Protein AF-A0A7X2ZTD2-F1 (afdb_monomer_lite)

Secondary structure (DSSP, 8-state):
---SSGGGSTTS-EEEE-PPPPTTT-EEEETTEEEEE-TTS-EEEEEEEEEEE-TT--GGGGGHHHHHHT----TTEEETT-STTS--EEEEEEEEEEEEETTEEEEEEEEEEE-SSEEEEEEEEEEEE-SSTT-EEEEEEEEEEEETTT--HHHHHHHHHHHHHHHHHHHHH-EEEE---

Sequence (181 aa):
MIKKAQENEDLKNLVGGYQTPHKSLFIFTSNGRWENVSAENITTEILFQGPVYNKENNPTWKEIEKTAKEQPIKEGEVNKGLSPDGKDIFVHKTDLNRATIFGVKGFVSTIIWEDDYQYTITDNYTSYDNSEGNGFVNQVKVRYYGDKDEVTFEQLEGRKYYLKRLLEKIISSGVITNIKY

pLDDT: mean 88.01, std 15.1, range [30.73, 98.38]

Radius of gyration: 18.05 Å; chains: 1; bounding box: 36×36×58 Å

Organism: NCBI:txid248905

Structure (mmCIF, N/CA/C/O backbone):
data_AF-A0A7X2ZTD2-F1
#
_entry.id   AF-A0A7X2ZTD2-F1
#
loop_
_atom_site.group_PDB
_atom_site.id
_atom_site.type_symbol
_atom_site.label_atom_id
_atom_site.label_alt_id
_atom_site.label_comp_id
_atom_site.label_asym_id
_atom_site.label_entity_id
_atom_site.label_seq_id
_atom_site.pdbx_PDB_ins_code
_atom_site.Cartn_x
_atom_site.Cartn_y
_atom_site.Cartn_z
_atom_site.occupancy
_atom_site.B_iso_or_equiv
_atom_site.auth_seq_id
_atom_site.auth_comp_id
_atom_site.auth_asym_id
_atom_site.auth_atom_id
_atom_site.pdbx_PDB_model_num
ATOM 1 N N . MET A 1 1 ? 19.838 9.828 -41.901 1.00 33.56 1 MET A N 1
ATOM 2 C CA . MET A 1 1 ? 19.864 9.046 -40.644 1.00 33.56 1 MET A CA 1
ATOM 3 C C . MET A 1 1 ? 18.622 9.382 -39.830 1.00 33.56 1 MET A C 1
ATOM 5 O O . MET A 1 1 ? 18.642 10.340 -39.074 1.00 33.56 1 MET A O 1
ATOM 9 N N . ILE A 1 2 ? 17.531 8.638 -40.008 1.00 30.73 2 ILE A N 1
ATOM 10 C CA . ILE A 1 2 ? 16.341 8.728 -39.149 1.00 30.73 2 ILE A CA 1
ATOM 11 C C . ILE A 1 2 ? 16.103 7.303 -38.667 1.00 30.73 2 ILE A C 1
ATOM 13 O O . ILE A 1 2 ? 15.539 6.486 -39.382 1.00 30.73 2 ILE A O 1
ATOM 17 N N . LYS A 1 3 ? 16.682 6.967 -37.514 1.00 32.28 3 LYS A N 1
ATOM 18 C CA . LYS A 1 3 ? 16.594 5.625 -36.919 1.00 32.28 3 LYS A CA 1
ATOM 19 C C . LYS A 1 3 ? 16.478 5.678 -35.390 1.00 32.28 3 LYS A C 1
ATOM 21 O O . LYS A 1 3 ? 16.957 4.792 -34.707 1.00 32.28 3 LYS A O 1
ATOM 26 N N . LYS A 1 4 ? 15.892 6.756 -34.852 1.00 34.56 4 LYS A N 1
ATOM 27 C CA . LYS A 1 4 ? 15.721 6.960 -33.398 1.00 34.56 4 LYS A CA 1
ATOM 28 C C . LYS A 1 4 ? 14.269 7.112 -32.930 1.00 34.56 4 LYS A C 1
ATOM 30 O O . LYS A 1 4 ? 14.048 7.232 -31.736 1.00 34.56 4 LYS A O 1
ATOM 35 N N . ALA A 1 5 ? 13.288 7.096 -33.836 1.00 34.41 5 ALA A N 1
ATOM 36 C CA . ALA A 1 5 ? 11.876 7.248 -33.466 1.00 34.41 5 ALA A CA 1
ATOM 37 C C . ALA A 1 5 ? 11.092 5.921 -33.413 1.00 34.41 5 ALA A C 1
ATOM 39 O O . ALA A 1 5 ? 10.042 5.877 -32.787 1.00 34.41 5 ALA A O 1
ATOM 40 N N . GLN A 1 6 ? 11.594 4.842 -34.027 1.00 33.97 6 GLN A N 1
ATOM 41 C CA . GLN A 1 6 ? 10.852 3.578 -34.157 1.00 33.97 6 GLN A CA 1
ATOM 42 C C . GLN A 1 6 ? 10.917 2.658 -32.924 1.00 33.97 6 GLN A C 1
ATOM 44 O O . GLN A 1 6 ? 10.065 1.797 -32.793 1.00 33.97 6 GLN A O 1
ATOM 49 N N . GLU A 1 7 ? 11.851 2.847 -31.985 1.00 40.53 7 GLU A N 1
ATOM 50 C CA . GLU A 1 7 ? 11.994 1.946 -30.820 1.00 40.53 7 GLU A CA 1
ATOM 51 C C . GLU A 1 7 ? 11.056 2.287 -29.641 1.00 40.53 7 GLU A C 1
ATOM 53 O O . GLU A 1 7 ? 10.948 1.513 -28.695 1.00 40.53 7 GLU A O 1
ATOM 58 N N . ASN A 1 8 ? 10.345 3.423 -29.681 1.00 43.16 8 ASN A N 1
ATOM 59 C CA . ASN A 1 8 ? 9.486 3.882 -28.576 1.00 43.16 8 ASN A CA 1
ATOM 60 C C . ASN A 1 8 ? 8.004 3.476 -28.714 1.00 43.16 8 ASN A C 1
ATOM 62 O O . ASN A 1 8 ? 7.221 3.712 -27.793 1.00 43.16 8 ASN A O 1
ATOM 66 N N . GLU A 1 9 ? 7.588 2.892 -29.843 1.00 45.09 9 GLU A N 1
ATOM 67 C CA . GLU A 1 9 ? 6.182 2.519 -30.070 1.00 45.09 9 GLU A CA 1
ATOM 68 C C . GLU A 1 9 ? 5.816 1.094 -29.617 1.00 45.09 9 GLU A C 1
ATOM 70 O O . GLU A 1 9 ? 4.634 0.832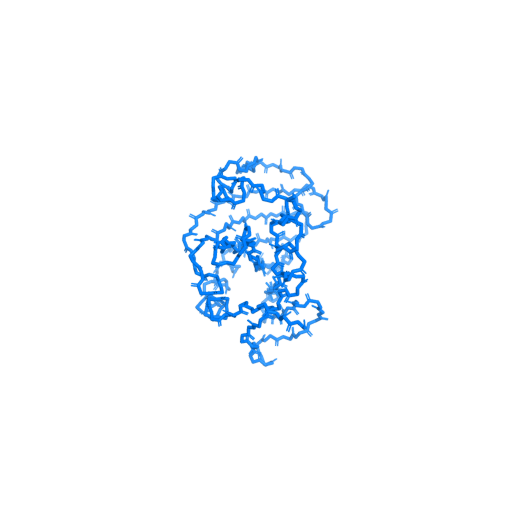 -29.389 1.00 45.09 9 GLU A O 1
ATOM 75 N N . ASP A 1 10 ? 6.801 0.220 -29.384 1.00 49.25 10 ASP A N 1
ATOM 76 C CA . ASP A 1 10 ? 6.597 -1.224 -29.150 1.00 49.25 10 ASP A CA 1
ATOM 77 C C . ASP A 1 10 ? 6.332 -1.615 -27.680 1.00 49.25 10 ASP A C 1
ATOM 79 O O . ASP A 1 10 ? 6.118 -2.787 -27.364 1.00 49.25 10 ASP A O 1
ATOM 83 N N . LEU A 1 11 ? 6.349 -0.653 -26.752 1.00 53.53 11 LEU A N 1
ATOM 84 C CA . LEU A 1 11 ? 6.104 -0.868 -25.312 1.00 53.53 11 LEU A CA 1
ATOM 85 C C . LEU A 1 11 ? 4.722 -0.364 -24.861 1.00 53.53 11 LEU A C 1
ATOM 87 O O . LEU A 1 11 ? 4.489 -0.123 -23.677 1.00 53.53 11 LEU A O 1
ATOM 91 N N . LYS A 1 12 ? 3.784 -0.180 -25.800 1.00 53.88 12 LYS A N 1
ATOM 92 C CA . LYS A 1 12 ? 2.483 0.448 -25.514 1.00 53.88 12 LYS A CA 1
ATOM 93 C C . LYS A 1 12 ? 1.546 -0.400 -24.639 1.00 53.88 12 LYS A C 1
ATOM 95 O O . LYS A 1 12 ? 0.646 0.186 -24.045 1.00 53.88 12 LYS A O 1
ATOM 100 N N . ASN A 1 13 ? 1.769 -1.713 -24.490 1.00 64.94 13 ASN A N 1
ATOM 101 C CA . ASN A 1 13 ? 0.829 -2.613 -23.806 1.00 64.94 13 ASN A CA 1
ATOM 102 C C . ASN A 1 13 ? 1.512 -3.500 -22.751 1.00 64.94 13 ASN A C 1
ATOM 104 O O . ASN A 1 13 ? 1.625 -4.717 -22.917 1.00 64.94 13 ASN A O 1
ATOM 108 N N . LEU A 1 14 ? 1.948 -2.898 -21.642 1.00 70.25 14 LEU A N 1
ATOM 109 C CA . LEU A 1 14 ? 2.286 -3.667 -20.444 1.00 70.25 14 LEU A CA 1
ATOM 110 C C . LEU A 1 14 ? 1.000 -4.221 -19.819 1.00 70.25 14 LEU A C 1
ATOM 112 O O . LEU A 1 14 ? 0.107 -3.462 -19.440 1.00 70.25 14 LEU A O 1
ATOM 116 N N . VAL A 1 15 ? 0.918 -5.542 -19.689 1.00 71.94 15 VAL A N 1
ATOM 117 C CA . VAL A 1 15 ? -0.183 -6.236 -19.018 1.00 71.94 15 VAL A CA 1
ATOM 118 C C . VAL A 1 15 ? 0.357 -6.946 -17.788 1.00 71.94 15 VAL A C 1
ATOM 120 O O . VAL A 1 15 ? 1.288 -7.750 -17.870 1.00 71.94 15 VAL A O 1
ATOM 123 N N . GLY A 1 16 ? -0.242 -6.634 -16.640 1.00 73.56 16 GLY A N 1
ATOM 124 C CA . GLY A 1 16 ? 0.045 -7.292 -15.374 1.00 73.56 16 GLY A CA 1
ATOM 125 C C . GLY A 1 16 ? -0.946 -8.411 -15.081 1.00 73.56 16 GLY A C 1
ATOM 126 O O . GLY A 1 16 ? -2.156 -8.217 -15.175 1.00 73.56 16 GLY A O 1
ATOM 127 N N . GLY A 1 17 ? -0.428 -9.570 -14.694 1.00 79.81 17 GLY A N 1
ATOM 128 C CA . GLY A 1 17 ? -1.182 -10.676 -14.121 1.00 79.81 17 GLY A CA 1
ATOM 129 C C . GLY A 1 17 ? -0.754 -10.928 -12.678 1.00 79.81 17 GLY A C 1
ATOM 130 O O . GLY A 1 17 ? 0.399 -10.718 -12.308 1.00 79.81 17 GLY A O 1
ATOM 131 N N . TYR A 1 18 ? -1.675 -11.392 -11.844 1.00 84.81 18 TYR A N 1
ATOM 132 C CA . TYR A 1 18 ? -1.390 -11.786 -10.466 1.00 84.81 18 TYR A CA 1
ATOM 133 C C . TYR A 1 18 ? -2.288 -12.947 -10.053 1.00 84.81 18 TYR A C 1
ATOM 135 O O . TYR A 1 18 ? -3.327 -13.210 -10.664 1.00 84.81 18 TYR A O 1
ATOM 143 N N . GLN A 1 19 ? -1.877 -13.662 -9.007 1.00 85.69 19 GLN A N 1
ATOM 144 C CA . GLN A 1 19 ? -2.692 -14.737 -8.459 1.00 85.69 19 GLN A CA 1
ATOM 145 C C . GLN A 1 19 ? -3.962 -14.158 -7.839 1.00 85.69 19 GLN A C 1
ATOM 147 O O . GLN A 1 19 ? -3.912 -13.333 -6.931 1.00 85.69 19 GLN A O 1
ATOM 152 N N . THR A 1 20 ? -5.114 -14.598 -8.334 1.00 84.50 20 THR A N 1
ATOM 153 C CA . THR A 1 20 ? -6.404 -14.205 -7.772 1.00 84.50 20 THR A CA 1
ATOM 154 C C . THR A 1 20 ? -6.574 -14.851 -6.392 1.00 84.50 20 THR A C 1
ATOM 156 O O . THR A 1 20 ? -6.493 -16.080 -6.300 1.00 84.50 20 THR A O 1
ATOM 159 N N . PRO A 1 21 ? -6.812 -14.074 -5.318 1.00 85.56 21 PRO A N 1
ATOM 160 C CA . PRO A 1 21 ? -7.118 -14.656 -4.021 1.00 85.56 21 PRO A CA 1
ATOM 161 C C . PRO A 1 21 ? -8.420 -15.470 -4.080 1.00 85.56 21 PRO A C 1
ATOM 163 O O . PRO A 1 21 ? -9.318 -15.190 -4.876 1.00 85.56 21 PRO A O 1
ATOM 166 N N . HIS A 1 22 ? -8.543 -16.487 -3.223 1.00 88.88 22 HIS A N 1
ATOM 167 C CA . HIS A 1 22 ? -9.762 -17.293 -3.165 1.00 88.88 22 HIS A CA 1
ATOM 168 C C . HIS A 1 22 ? -10.972 -16.429 -2.769 1.00 88.88 22 HIS A C 1
ATOM 170 O O . HIS A 1 22 ? -10.875 -15.609 -1.855 1.00 88.88 22 HIS A O 1
ATOM 176 N N . LYS A 1 23 ? -12.128 -16.656 -3.409 1.00 88.94 23 LYS A N 1
ATOM 177 C CA . LYS A 1 23 ? -13.341 -15.827 -3.245 1.00 88.94 23 LYS A CA 1
ATOM 178 C C . LYS A 1 23 ? -13.933 -15.827 -1.834 1.00 88.94 23 LYS A C 1
ATOM 180 O O . LYS A 1 23 ? -14.677 -14.923 -1.486 1.00 88.94 23 LYS A O 1
ATOM 185 N N . SER A 1 24 ? -13.609 -16.835 -1.024 1.00 88.69 24 SER A N 1
ATOM 186 C CA . SER A 1 24 ? -13.995 -16.869 0.395 1.00 88.69 24 SER A CA 1
ATOM 187 C C . SER A 1 24 ? -13.196 -15.893 1.260 1.00 88.69 24 SER A C 1
ATOM 189 O O . SER A 1 24 ? -13.588 -15.633 2.390 1.00 88.69 24 SER A O 1
ATOM 191 N N . LEU A 1 25 ? -12.050 -15.417 0.765 1.00 91.94 25 LEU A N 1
ATOM 192 C CA . LEU A 1 25 ? -11.210 -14.440 1.445 1.00 91.94 25 LEU A CA 1
ATOM 193 C C . LEU A 1 25 ? -11.393 -13.068 0.818 1.00 91.94 25 LEU A C 1
ATOM 195 O O . LEU A 1 25 ? -11.716 -12.143 1.540 1.00 91.94 25 LEU A O 1
ATOM 199 N N . PHE A 1 26 ? -11.233 -12.924 -0.497 1.00 95.31 26 PHE A N 1
ATOM 200 C CA . PHE A 1 26 ? -11.377 -11.625 -1.150 1.00 95.31 26 PHE A CA 1
ATOM 201 C C . PHE A 1 26 ? -12.404 -11.657 -2.272 1.00 95.31 26 PHE A C 1
ATOM 203 O O . PHE A 1 26 ? -12.433 -12.579 -3.087 1.00 95.31 26 PHE A O 1
ATOM 210 N N . ILE A 1 27 ? -13.197 -10.597 -2.349 1.00 94.81 27 ILE A N 1
ATOM 211 C CA . ILE A 1 27 ? -14.177 -10.363 -3.401 1.00 94.81 27 ILE A CA 1
ATOM 212 C C . ILE A 1 27 ? -13.625 -9.276 -4.323 1.00 94.81 27 ILE A C 1
ATOM 214 O O . ILE A 1 27 ? -13.134 -8.247 -3.866 1.00 94.81 27 ILE A O 1
ATOM 218 N N . PHE A 1 28 ? -13.685 -9.512 -5.632 1.00 91.88 28 PHE A N 1
ATOM 219 C CA . PHE A 1 28 ? -13.360 -8.493 -6.627 1.00 91.88 28 PHE A CA 1
ATOM 220 C C . PHE A 1 28 ? -14.480 -7.455 -6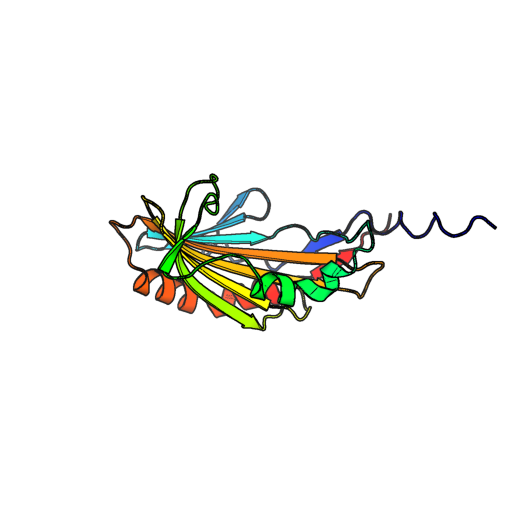.677 1.00 91.88 28 PHE A C 1
ATOM 222 O O . PHE A 1 28 ? -15.630 -7.827 -6.915 1.00 91.88 28 PHE A O 1
ATOM 229 N N . THR A 1 29 ? -14.155 -6.177 -6.485 1.00 88.50 29 THR A N 1
ATOM 230 C CA . THR A 1 29 ? -15.171 -5.115 -6.422 1.00 88.50 29 THR A CA 1
ATOM 231 C C . THR A 1 29 ? -15.160 -4.201 -7.644 1.00 88.50 29 THR A C 1
ATOM 233 O O . THR A 1 29 ? -16.226 -3.812 -8.108 1.00 88.50 29 THR A O 1
ATOM 236 N N . SER A 1 30 ? -13.992 -3.870 -8.208 1.00 86.81 30 SER A N 1
ATOM 237 C CA . SER A 1 30 ? -13.835 -3.139 -9.490 1.00 86.81 30 SER A CA 1
ATOM 238 C C . SER A 1 30 ? -12.354 -2.920 -9.826 1.00 86.81 30 SER A C 1
ATOM 240 O O . SER A 1 30 ? -11.534 -3.030 -8.937 1.00 86.81 30 SER A O 1
ATOM 242 N N . ASN A 1 31 ? -11.975 -2.581 -11.067 1.00 82.06 31 ASN A N 1
ATOM 243 C CA . ASN A 1 31 ? -10.670 -1.976 -11.437 1.00 82.06 31 ASN A CA 1
ATOM 244 C C . ASN A 1 31 ? -9.405 -2.480 -10.692 1.00 82.06 31 ASN A C 1
ATOM 246 O O . ASN A 1 31 ? -8.595 -1.684 -10.225 1.00 82.06 31 ASN A O 1
ATOM 250 N N . GLY A 1 32 ? -9.221 -3.799 -10.560 1.00 82.94 32 GLY A N 1
ATOM 251 C CA . GLY A 1 32 ? -8.056 -4.374 -9.860 1.00 82.94 32 GLY A CA 1
ATOM 252 C C . GLY A 1 32 ? -8.104 -4.279 -8.326 1.00 82.94 32 GLY A C 1
ATOM 253 O O . GLY A 1 32 ? -7.105 -4.561 -7.665 1.00 82.94 32 GLY A O 1
ATOM 254 N N . ARG A 1 33 ? -9.257 -3.898 -7.773 1.00 92.19 33 ARG A N 1
ATOM 255 C CA . ARG A 1 33 ? -9.590 -3.795 -6.354 1.00 92.19 33 ARG A CA 1
ATOM 256 C C . ARG A 1 33 ? -10.214 -5.091 -5.848 1.00 92.19 33 ARG A C 1
ATOM 258 O O . ARG A 1 33 ? -11.192 -5.598 -6.406 1.00 92.19 33 ARG A O 1
ATOM 265 N N . TRP A 1 34 ? -9.652 -5.584 -4.758 1.00 94.81 34 TRP A N 1
ATOM 266 C CA . TRP A 1 34 ? -10.100 -6.758 -4.026 1.00 94.81 34 TRP A CA 1
ATOM 267 C C . TRP A 1 34 ? -10.349 -6.370 -2.582 1.00 94.81 34 TRP A C 1
ATOM 269 O O . TRP A 1 34 ? -9.526 -5.679 -1.986 1.00 94.81 34 TRP A O 1
ATOM 279 N N . GLU A 1 35 ? -11.447 -6.843 -2.014 1.00 96.69 35 GLU A N 1
ATOM 280 C CA . GLU A 1 35 ? -11.837 -6.507 -0.651 1.00 96.69 35 GLU A CA 1
ATOM 281 C C . GLU A 1 35 ? -12.118 -7.744 0.182 1.00 96.69 35 GLU A C 1
ATOM 283 O O . GLU A 1 35 ? -12.671 -8.736 -0.291 1.00 96.69 35 GLU A O 1
ATOM 288 N N . ASN A 1 36 ? -11.755 -7.648 1.449 1.00 96.94 36 ASN A N 1
ATOM 289 C CA . ASN A 1 36 ? -12.176 -8.541 2.504 1.00 96.94 36 ASN A CA 1
ATOM 290 C C . ASN A 1 36 ? -12.687 -7.689 3.670 1.00 96.94 36 ASN A C 1
ATOM 292 O O . ASN A 1 36 ? -12.002 -6.753 4.068 1.00 96.94 36 ASN A O 1
ATOM 296 N N . VAL A 1 37 ? -13.829 -8.049 4.250 1.00 96.62 37 VAL A N 1
ATOM 297 C CA . VAL A 1 37 ? -14.311 -7.470 5.512 1.00 96.62 37 VAL A CA 1
ATOM 298 C C . VAL A 1 37 ? -14.260 -8.561 6.580 1.00 96.62 37 VAL A C 1
ATOM 300 O O . VAL A 1 37 ? -14.714 -9.683 6.333 1.00 96.62 37 VAL A O 1
ATOM 303 N N . SER A 1 38 ? -13.638 -8.276 7.725 1.00 95.38 38 SER A N 1
ATOM 304 C CA . SER A 1 38 ? -13.546 -9.221 8.844 1.00 95.38 38 SER A CA 1
ATOM 305 C C . SER A 1 38 ? -14.817 -9.226 9.704 1.00 95.38 38 SER A C 1
ATOM 307 O O . SER A 1 38 ? -15.711 -8.407 9.507 1.00 95.38 38 SER A O 1
ATOM 309 N N . ALA A 1 39 ? -14.912 -10.160 10.657 1.00 94.31 39 ALA A N 1
ATOM 310 C CA . ALA A 1 39 ? -16.035 -10.207 11.600 1.00 94.31 39 ALA A CA 1
ATOM 311 C C . ALA A 1 39 ? -16.032 -9.018 12.580 1.00 94.31 39 ALA A C 1
ATOM 313 O O . ALA A 1 39 ? -17.061 -8.679 13.149 1.00 94.31 39 ALA A O 1
ATOM 314 N N . GLU A 1 40 ? -14.871 -8.390 12.754 1.00 93.94 40 GLU A N 1
ATOM 315 C CA . GLU A 1 40 ? -14.623 -7.201 13.568 1.00 93.94 40 GLU A CA 1
ATOM 316 C C . GLU A 1 40 ? -14.716 -5.905 12.741 1.00 93.94 40 GLU A C 1
ATOM 318 O O . GLU A 1 40 ? -14.094 -4.910 13.092 1.00 93.94 40 GLU A O 1
ATOM 323 N N . ASN A 1 41 ? -15.419 -5.933 11.602 1.00 94.88 41 ASN A N 1
ATOM 324 C CA . ASN A 1 41 ? -15.647 -4.788 10.709 1.00 94.88 41 ASN A CA 1
ATOM 325 C C . ASN A 1 41 ? -14.380 -4.119 10.140 1.00 94.88 41 ASN A C 1
ATOM 327 O O . ASN A 1 41 ? -14.436 -3.014 9.599 1.00 94.88 41 ASN A O 1
ATOM 331 N N . ILE A 1 42 ? -13.234 -4.809 10.157 1.00 98.12 42 ILE A N 1
ATOM 332 C CA . ILE A 1 42 ? -12.024 -4.315 9.499 1.00 98.12 42 ILE A CA 1
ATOM 333 C C . ILE A 1 42 ? -12.094 -4.636 8.011 1.00 98.12 42 ILE A C 1
ATOM 335 O O . ILE A 1 42 ? -12.105 -5.803 7.608 1.00 98.12 42 ILE A O 1
ATOM 339 N N . THR A 1 43 ? -12.044 -3.598 7.183 1.00 98.06 43 THR A N 1
ATOM 340 C CA . THR A 1 43 ? -11.913 -3.741 5.736 1.00 98.06 43 THR A CA 1
ATOM 341 C C . THR A 1 43 ? -10.443 -3.807 5.346 1.00 98.06 43 THR A C 1
ATOM 343 O O . THR A 1 43 ? -9.653 -2.918 5.655 1.00 98.06 43 THR A O 1
ATOM 346 N N . THR A 1 44 ? -10.067 -4.875 4.646 1.00 98.12 44 THR A N 1
ATOM 347 C CA . THR A 1 44 ? -8.792 -4.998 3.940 1.00 98.12 44 THR A CA 1
ATOM 348 C C . THR A 1 44 ? -9.018 -4.862 2.444 1.00 98.12 44 THR A C 1
ATOM 350 O O . THR A 1 44 ? -9.717 -5.670 1.837 1.00 98.12 44 THR A O 1
ATOM 353 N N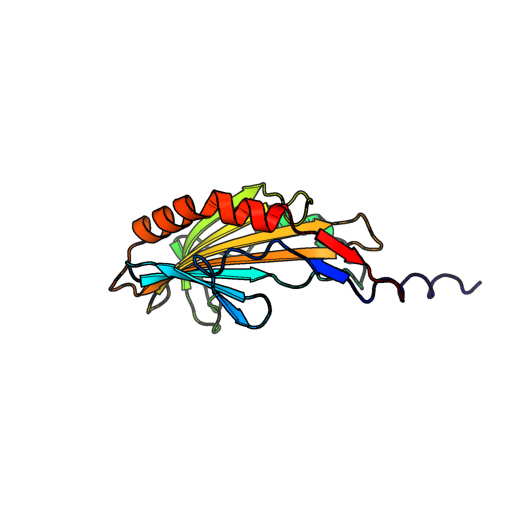 . GLU A 1 45 ? -8.371 -3.881 1.835 1.00 96.75 45 GLU A N 1
ATOM 354 C CA . GLU A 1 45 ? -8.412 -3.626 0.402 1.00 96.75 45 GLU A CA 1
ATOM 355 C C . GLU A 1 45 ? -7.038 -3.875 -0.219 1.00 96.75 45 GLU A C 1
ATOM 357 O O . GLU A 1 45 ? -6.026 -3.433 0.319 1.00 96.75 45 GLU A O 1
ATOM 362 N N . ILE A 1 46 ? -7.006 -4.527 -1.379 1.00 95.56 46 ILE A N 1
ATOM 363 C CA . ILE A 1 46 ? -5.836 -4.616 -2.255 1.00 95.56 46 ILE A CA 1
ATOM 364 C C . ILE A 1 46 ? -6.196 -3.947 -3.575 1.00 95.56 46 ILE A C 1
ATOM 366 O O . ILE A 1 46 ? -7.164 -4.343 -4.219 1.00 95.56 46 ILE A O 1
ATOM 370 N N . LEU A 1 47 ? -5.401 -2.978 -4.006 1.00 94.25 47 LEU A N 1
ATOM 371 C CA . LEU A 1 47 ? -5.548 -2.290 -5.279 1.00 94.25 47 LEU A CA 1
ATOM 372 C C . LEU A 1 47 ? -4.294 -2.513 -6.124 1.00 94.25 47 LEU A C 1
ATOM 374 O O . LEU A 1 47 ? -3.244 -1.913 -5.875 1.00 94.25 47 LEU A O 1
ATOM 378 N N . PHE A 1 48 ? -4.421 -3.364 -7.140 1.00 91.31 48 PHE A N 1
ATOM 379 C CA . PHE A 1 48 ? -3.395 -3.541 -8.161 1.00 91.31 48 PHE A CA 1
ATOM 380 C C . PHE A 1 48 ? -3.488 -2.405 -9.169 1.00 91.31 48 PHE A C 1
ATOM 382 O O . PHE A 1 48 ? -4.449 -2.322 -9.934 1.00 91.31 48 PHE A O 1
ATOM 389 N N . GLN A 1 49 ? -2.485 -1.533 -9.170 1.00 87.50 49 GLN A N 1
ATOM 390 C CA . GLN A 1 49 ? -2.378 -0.484 -10.172 1.00 87.50 49 GLN A CA 1
ATOM 391 C C . GLN A 1 49 ? -1.647 -1.047 -11.390 1.00 87.50 49 GLN A C 1
ATOM 393 O O . GLN A 1 49 ? -0.716 -1.847 -11.260 1.00 87.50 49 GLN A O 1
ATOM 398 N N . GLY A 1 50 ? -2.097 -0.661 -12.584 1.00 81.62 50 GLY A N 1
ATOM 399 C CA . GLY A 1 50 ? -1.415 -1.047 -13.814 1.00 81.62 50 GLY A CA 1
ATOM 400 C C . GLY A 1 50 ? 0.030 -0.530 -13.818 1.00 81.62 50 GLY A C 1
ATOM 401 O O . GLY A 1 50 ? 0.281 0.553 -13.283 1.00 81.62 50 GLY A O 1
ATOM 402 N N . PRO A 1 51 ? 0.981 -1.274 -14.407 1.00 87.56 51 PRO A N 1
ATOM 403 C CA . PRO A 1 51 ? 2.352 -0.801 -14.540 1.00 87.56 51 PRO A CA 1
ATOM 404 C C . PRO A 1 51 ? 2.385 0.499 -15.350 1.00 87.56 51 PRO A C 1
ATOM 406 O O . PRO A 1 51 ? 1.704 0.632 -16.370 1.00 87.56 51 PRO A O 1
ATOM 409 N N . VAL A 1 52 ? 3.198 1.456 -14.913 1.00 88.50 52 VAL A N 1
ATOM 410 C CA . VAL A 1 52 ? 3.352 2.742 -15.600 1.00 88.50 52 VAL A CA 1
ATOM 411 C C . VAL A 1 52 ? 4.705 2.753 -16.294 1.00 88.50 52 VAL A C 1
ATOM 413 O O . VAL A 1 52 ? 5.728 2.587 -15.642 1.00 88.50 52 VAL A O 1
ATOM 416 N N . TYR A 1 53 ? 4.729 2.929 -17.614 1.00 88.69 53 TYR A N 1
ATOM 417 C CA . TYR A 1 53 ? 5.973 2.990 -18.388 1.00 88.69 53 TYR A CA 1
ATOM 418 C C . TYR A 1 53 ? 6.614 4.384 -18.328 1.00 88.69 53 TYR A C 1
ATOM 420 O O . TYR A 1 53 ? 5.918 5.395 -18.461 1.00 88.69 53 TYR A O 1
ATOM 428 N N . ASN A 1 54 ? 7.943 4.444 -18.203 1.00 89.81 54 ASN A N 1
ATOM 429 C CA . ASN A 1 54 ? 8.713 5.688 -18.181 1.00 89.81 54 ASN A CA 1
ATOM 430 C C . ASN A 1 54 ? 8.878 6.278 -19.596 1.00 89.81 54 ASN A C 1
ATOM 432 O O . ASN A 1 54 ? 9.965 6.281 -20.182 1.00 89.81 54 ASN A O 1
ATOM 436 N N . LYS A 1 55 ? 7.778 6.773 -20.172 1.00 86.56 55 LYS A N 1
ATOM 437 C CA . LYS A 1 55 ? 7.733 7.298 -21.551 1.00 86.56 55 LYS A CA 1
ATOM 438 C C . LYS A 1 55 ? 8.765 8.398 -21.810 1.00 86.56 55 LYS A C 1
ATOM 440 O O . LYS A 1 55 ? 9.329 8.464 -22.897 1.00 86.56 55 LYS A O 1
ATOM 445 N N . GLU A 1 56 ? 9.029 9.227 -20.807 1.00 88.69 56 GLU A N 1
ATOM 446 C CA . GLU A 1 56 ? 9.912 10.395 -20.903 1.00 88.69 56 GLU A CA 1
ATOM 447 C C . GLU A 1 56 ? 11.373 10.083 -20.549 1.00 88.69 56 GLU A C 1
ATOM 449 O O . GLU A 1 56 ? 12.215 10.976 -20.598 1.00 88.69 56 GLU A O 1
ATOM 454 N N . ASN A 1 57 ? 11.689 8.829 -20.198 1.00 87.62 57 ASN A N 1
ATOM 455 C CA . ASN A 1 57 ? 13.007 8.425 -19.705 1.00 87.62 57 ASN A CA 1
ATOM 456 C C . ASN A 1 57 ? 13.492 9.303 -18.535 1.00 87.62 57 ASN A C 1
ATOM 458 O O . ASN A 1 57 ? 14.660 9.691 -18.455 1.00 87.62 57 ASN A O 1
ATOM 462 N N . ASN A 1 58 ? 12.574 9.650 -17.632 1.00 88.69 58 ASN A N 1
ATOM 463 C CA . ASN A 1 58 ? 12.880 10.492 -16.492 1.00 88.69 58 ASN A CA 1
ATOM 464 C C . ASN A 1 58 ? 13.796 9.721 -15.519 1.00 88.69 58 ASN A C 1
ATOM 466 O O . ASN A 1 58 ? 13.397 8.660 -15.022 1.00 88.69 58 ASN A O 1
ATOM 470 N N . PRO A 1 59 ? 15.016 10.212 -15.230 1.00 87.25 59 PRO A N 1
ATOM 471 C CA . PRO A 1 59 ? 15.964 9.508 -14.373 1.00 87.25 59 PRO A CA 1
ATOM 472 C C . PRO A 1 59 ? 15.487 9.378 -12.921 1.00 87.25 59 PRO A C 1
ATOM 474 O O . PRO A 1 59 ? 15.895 8.433 -12.247 1.00 87.25 59 PRO A O 1
ATOM 477 N N . THR A 1 60 ? 14.586 10.249 -12.447 1.00 88.69 60 THR A N 1
ATOM 478 C CA . THR A 1 60 ? 14.075 10.202 -11.064 1.00 88.69 60 THR A CA 1
ATOM 479 C C . THR A 1 60 ? 13.306 8.918 -10.759 1.00 88.69 60 THR A C 1
ATOM 481 O O . THR A 1 60 ? 13.206 8.514 -9.605 1.00 88.69 60 THR A O 1
ATOM 484 N N . TRP A 1 61 ? 12.833 8.208 -11.785 1.00 89.31 61 TRP A N 1
ATOM 485 C CA . TRP A 1 61 ? 12.153 6.921 -11.639 1.00 89.31 61 TRP A CA 1
ATOM 486 C C . TRP A 1 61 ? 13.076 5.813 -11.117 1.00 89.31 61 TRP A C 1
ATOM 488 O O . TRP A 1 61 ? 12.612 4.850 -10.513 1.00 89.31 61 TRP A O 1
ATOM 498 N N . LYS A 1 62 ? 14.394 5.968 -11.282 1.00 87.25 62 LYS A N 1
ATOM 499 C CA . LYS A 1 62 ? 15.399 5.081 -10.674 1.00 87.25 62 LYS A CA 1
ATOM 500 C C . LYS A 1 62 ? 15.627 5.397 -9.195 1.00 87.25 62 LYS A C 1
ATOM 502 O O . LYS A 1 62 ? 16.151 4.565 -8.462 1.00 87.25 62 LYS A O 1
ATOM 507 N N . GLU A 1 63 ? 15.213 6.582 -8.757 1.00 91.31 63 GLU A N 1
ATOM 508 C CA . GLU A 1 63 ? 15.380 7.099 -7.399 1.00 91.31 63 GLU A CA 1
ATOM 509 C C . GLU A 1 63 ? 14.085 7.012 -6.571 1.00 91.31 63 GLU A C 1
ATOM 511 O O . GLU A 1 63 ? 14.000 7.619 -5.508 1.00 91.31 63 GLU A O 1
ATOM 516 N N . ILE A 1 64 ? 13.090 6.222 -6.999 1.00 91.12 64 ILE A N 1
ATOM 517 C CA . ILE A 1 64 ? 11.774 6.115 -6.334 1.00 91.12 64 ILE A CA 1
ATOM 518 C C . ILE A 1 64 ? 11.848 5.838 -4.824 1.00 91.12 64 ILE A C 1
ATOM 520 O O . ILE A 1 64 ? 11.010 6.323 -4.070 1.00 91.12 64 ILE A O 1
ATOM 524 N N . GLU A 1 65 ? 12.852 5.092 -4.356 1.00 90.06 65 GLU A N 1
ATOM 525 C CA . GLU A 1 65 ? 13.044 4.841 -2.922 1.00 90.06 65 GLU A CA 1
ATOM 526 C C . GLU A 1 65 ? 13.530 6.091 -2.180 1.00 90.06 65 GLU A C 1
ATOM 528 O O . GLU A 1 65 ? 13.105 6.347 -1.057 1.00 90.06 65 GLU A O 1
ATOM 533 N N . LYS A 1 66 ? 14.413 6.880 -2.798 1.00 91.12 66 LYS A N 1
ATOM 534 C CA . LYS A 1 66 ? 14.862 8.157 -2.241 1.00 91.12 66 LYS A CA 1
ATOM 535 C C . LYS A 1 66 ? 13.683 9.122 -2.157 1.00 91.12 66 LYS A C 1
ATOM 537 O O . LYS A 1 66 ? 13.443 9.673 -1.091 1.00 91.12 66 LYS A O 1
ATOM 542 N N . THR A 1 67 ? 12.883 9.219 -3.220 1.00 88.12 67 THR A N 1
ATOM 543 C CA . THR A 1 67 ? 11.644 10.009 -3.209 1.00 88.12 67 THR A CA 1
ATOM 544 C C . THR A 1 67 ? 10.686 9.552 -2.111 1.00 88.12 67 THR A C 1
ATOM 546 O O . THR A 1 67 ? 10.093 10.398 -1.457 1.00 88.12 67 THR A O 1
ATOM 549 N N . ALA A 1 68 ? 10.556 8.243 -1.865 1.00 88.81 68 ALA A N 1
ATOM 550 C CA . ALA A 1 68 ? 9.730 7.720 -0.775 1.00 88.81 68 ALA A CA 1
ATOM 551 C C . ALA A 1 68 ? 10.256 8.115 0.618 1.00 88.81 68 ALA A C 1
ATOM 553 O O . ALA A 1 68 ? 9.459 8.437 1.490 1.00 88.81 68 ALA A O 1
ATOM 554 N N . LYS A 1 69 ? 11.582 8.128 0.825 1.00 88.69 69 LYS A N 1
ATOM 555 C CA . LYS A 1 69 ? 12.212 8.576 2.086 1.00 88.69 69 LYS A CA 1
ATOM 556 C C . LYS A 1 69 ? 12.093 10.080 2.314 1.00 88.69 69 LYS A C 1
ATOM 558 O O . LYS A 1 69 ? 12.033 10.518 3.453 1.00 88.69 69 LYS A O 1
ATOM 563 N N . GLU A 1 70 ? 12.107 10.853 1.236 1.00 87.69 70 GLU A N 1
ATOM 564 C CA . GLU A 1 70 ? 12.056 12.317 1.255 1.00 87.69 70 GLU A CA 1
ATOM 565 C C . GLU A 1 70 ? 10.618 12.854 1.152 1.00 87.69 70 GLU A C 1
ATOM 567 O O . GLU A 1 70 ? 10.422 14.059 0.986 1.00 87.69 70 GLU A O 1
ATOM 572 N N . GLN A 1 71 ? 9.599 11.984 1.232 1.00 83.56 71 GLN A N 1
ATOM 573 C CA . GLN A 1 71 ? 8.207 12.424 1.211 1.00 83.56 71 GLN A CA 1
ATOM 574 C C . GLN A 1 71 ? 7.948 13.419 2.351 1.00 83.56 71 GLN A C 1
ATOM 576 O O . GLN A 1 71 ? 8.345 13.163 3.488 1.00 83.56 71 GLN A O 1
ATOM 581 N N . PRO A 1 72 ? 7.242 14.534 2.089 1.00 86.00 72 PRO A N 1
ATOM 582 C CA . PRO A 1 72 ? 6.985 15.576 3.080 1.00 86.00 72 PRO A CA 1
ATOM 583 C C . PRO A 1 72 ? 5.849 15.186 4.044 1.00 86.00 72 PRO A C 1
ATOM 585 O O . PRO A 1 72 ? 5.000 16.013 4.365 1.00 86.00 72 PRO A O 1
ATOM 588 N N . ILE A 1 73 ? 5.803 13.920 4.467 1.00 91.00 73 ILE A N 1
ATOM 589 C CA . ILE A 1 73 ? 4.853 13.422 5.459 1.00 91.00 73 ILE A CA 1
ATOM 590 C C . ILE A 1 73 ? 5.477 13.615 6.835 1.00 91.00 73 ILE A C 1
ATOM 592 O O . ILE A 1 73 ? 6.599 13.178 7.084 1.00 91.00 73 ILE A O 1
ATOM 596 N N . LYS A 1 74 ? 4.743 14.266 7.732 1.00 93.50 74 LYS A N 1
ATOM 597 C CA . LYS A 1 74 ? 5.191 14.507 9.101 1.00 93.50 74 LYS A CA 1
ATOM 598 C C . LYS A 1 74 ? 4.433 13.629 10.083 1.00 93.50 74 LYS A C 1
ATOM 600 O O . LYS A 1 74 ? 3.210 13.716 10.170 1.00 93.50 74 LYS A O 1
ATOM 605 N N . GLU A 1 75 ? 5.167 12.804 10.817 1.00 95.62 75 GLU A N 1
ATOM 606 C CA . GLU A 1 75 ? 4.625 12.001 11.914 1.00 95.62 75 GLU A CA 1
ATOM 607 C C . GLU A 1 75 ? 4.243 12.888 13.104 1.00 95.62 75 GLU A C 1
ATOM 609 O O . GLU A 1 75 ? 4.926 13.866 13.407 1.00 95.62 75 GLU A O 1
ATOM 614 N N . GLY A 1 76 ? 3.146 12.547 13.777 1.00 96.31 76 GLY A N 1
ATOM 615 C CA . GLY A 1 76 ? 2.603 13.309 14.900 1.00 96.31 76 GLY A CA 1
ATOM 616 C C . GLY A 1 76 ? 1.922 14.625 14.507 1.00 96.31 76 GLY A C 1
ATOM 617 O O . GLY A 1 76 ? 1.583 15.412 15.390 1.00 96.31 76 GLY A O 1
ATOM 618 N N . GLU A 1 77 ? 1.716 14.882 13.210 1.00 96.00 77 GLU A N 1
ATOM 619 C CA . GLU A 1 77 ? 1.095 16.106 12.696 1.00 96.00 77 GLU A CA 1
ATOM 620 C C . GLU A 1 77 ? -0.085 15.812 11.752 1.00 96.00 77 GLU A C 1
ATOM 622 O O . GLU A 1 77 ? -0.202 14.747 11.133 1.00 96.00 77 GLU A O 1
ATOM 627 N N . VAL A 1 78 ? -0.954 16.817 11.602 1.00 95.88 78 VAL A N 1
ATOM 628 C CA . VAL A 1 78 ? -1.976 16.846 10.551 1.00 95.88 78 VAL A CA 1
ATOM 629 C C . VAL A 1 78 ? -1.309 17.180 9.218 1.00 95.88 78 VAL A C 1
ATOM 631 O O . VAL A 1 78 ? -0.682 18.228 9.058 1.00 95.88 78 VAL A O 1
ATOM 634 N N . ASN A 1 79 ? -1.470 16.292 8.244 1.00 93.75 79 ASN A N 1
ATOM 635 C CA . ASN A 1 79 ? -0.964 16.434 6.890 1.00 93.75 79 ASN A CA 1
ATOM 636 C C . ASN A 1 79 ? -2.126 16.749 5.943 1.00 93.75 79 ASN A C 1
ATOM 638 O O . ASN A 1 79 ? -3.131 16.038 5.917 1.00 93.75 79 ASN A O 1
ATOM 642 N N . LYS A 1 80 ? -1.988 17.825 5.162 1.00 91.94 80 LYS A N 1
ATOM 643 C CA . LYS A 1 80 ? -3.092 18.365 4.365 1.00 91.94 80 LYS A CA 1
ATOM 644 C C . LYS A 1 80 ? -3.300 17.623 3.054 1.00 91.94 80 LYS A C 1
ATOM 646 O O . LYS A 1 80 ? -2.340 17.402 2.319 1.00 91.94 80 LYS A O 1
ATOM 651 N N . GLY A 1 81 ? -4.557 17.320 2.740 1.00 85.12 81 GLY A N 1
ATOM 652 C CA . GLY A 1 81 ? -4.958 16.770 1.442 1.00 85.12 81 GLY A CA 1
ATOM 653 C C . GLY A 1 81 ? -4.351 15.413 1.078 1.00 85.12 81 GLY A C 1
ATOM 654 O O . GLY A 1 81 ? -4.132 15.148 -0.104 1.00 85.12 81 GLY A O 1
ATOM 655 N N . LEU A 1 82 ? -4.044 14.572 2.070 1.00 82.38 82 LEU A N 1
ATOM 656 C CA . LEU A 1 82 ? -3.441 13.251 1.853 1.00 82.38 82 LEU A CA 1
ATOM 657 C C . LEU A 1 82 ? -4.440 12.088 1.944 1.00 82.38 82 LEU A C 1
ATOM 659 O O . LEU A 1 82 ? -4.078 10.961 1.593 1.00 82.38 82 LEU A O 1
ATOM 663 N N . SER A 1 83 ? -5.679 12.323 2.389 1.00 77.06 83 SER A N 1
ATOM 664 C CA . SER A 1 83 ? -6.714 11.286 2.341 1.00 77.06 83 SER A CA 1
ATOM 665 C C . SER A 1 83 ? -7.103 10.966 0.881 1.00 77.06 83 SER A C 1
ATOM 667 O O . SER A 1 83 ? -6.855 11.763 -0.032 1.00 77.06 83 SER A O 1
ATOM 669 N N . PRO A 1 84 ? -7.769 9.825 0.620 1.00 71.50 84 PRO A N 1
ATOM 670 C CA . PRO A 1 84 ? -8.280 9.495 -0.713 1.00 71.50 84 PRO A CA 1
ATOM 671 C C . PRO A 1 84 ? -9.234 10.542 -1.311 1.00 71.50 84 PRO A C 1
ATOM 673 O O . PRO A 1 84 ? -9.311 10.654 -2.532 1.00 71.50 84 PRO A O 1
ATOM 676 N N . ASP A 1 85 ? -9.958 11.285 -0.472 1.00 79.12 85 ASP A N 1
ATOM 677 C CA . ASP A 1 85 ? -10.886 12.355 -0.856 1.00 79.12 85 ASP A CA 1
ATOM 678 C C . ASP A 1 85 ? -10.280 13.768 -0.739 1.00 79.12 85 ASP A C 1
ATOM 680 O O . ASP A 1 85 ? -10.992 14.758 -0.897 1.00 79.12 85 ASP A O 1
ATOM 684 N N . GLY A 1 86 ? -8.965 13.878 -0.515 1.00 81.69 86 GLY A N 1
ATOM 685 C CA . GLY A 1 86 ? -8.253 15.158 -0.463 1.00 81.69 86 GLY A CA 1
ATOM 686 C C . GLY A 1 86 ? -8.481 15.956 0.823 1.00 81.69 86 GLY A C 1
ATOM 687 O O . GLY A 1 86 ? -8.253 17.164 0.844 1.00 81.69 86 GLY A O 1
ATOM 688 N N . LYS A 1 87 ? -8.917 15.290 1.891 1.00 88.00 87 LYS A N 1
ATOM 689 C CA . LYS A 1 87 ? -8.995 15.815 3.253 1.00 88.00 87 LYS A CA 1
ATOM 690 C C . LYS A 1 87 ? -7.672 15.666 3.998 1.00 88.00 87 LYS A C 1
ATOM 692 O O . LYS A 1 87 ? -6.744 14.957 3.587 1.00 88.00 87 LYS A O 1
ATOM 697 N N . ASP A 1 88 ? -7.611 16.380 5.108 1.00 93.50 88 ASP A N 1
ATOM 698 C CA . ASP A 1 88 ? -6.508 16.346 6.050 1.00 93.50 88 ASP A CA 1
ATOM 699 C C . ASP A 1 88 ? -6.534 15.030 6.842 1.00 93.50 88 ASP A C 1
ATOM 701 O O . ASP A 1 88 ? -7.602 14.514 7.168 1.00 93.50 88 ASP A O 1
ATOM 705 N N . ILE A 1 89 ? -5.354 14.485 7.139 1.00 95.62 89 ILE A N 1
ATOM 706 C CA . ILE A 1 89 ? -5.194 13.260 7.934 1.00 95.62 89 ILE A CA 1
ATOM 707 C C . ILE A 1 89 ? -4.168 13.489 9.033 1.00 95.62 89 ILE A C 1
ATOM 709 O O . ILE A 1 89 ? -3.174 14.184 8.821 1.00 95.62 89 ILE A O 1
ATOM 713 N N . PHE A 1 90 ? -4.358 12.873 10.192 1.00 97.31 90 PHE A N 1
ATOM 714 C CA . PHE A 1 90 ? -3.325 12.813 11.217 1.00 97.31 90 PHE A CA 1
ATOM 715 C C . PHE A 1 90 ? -2.463 11.570 10.997 1.00 97.31 90 PHE A C 1
ATOM 717 O O . PHE A 1 90 ? -2.985 10.457 10.931 1.00 97.31 90 PHE A O 1
ATOM 724 N N . VAL A 1 91 ? -1.147 11.745 10.860 1.00 97.56 91 VAL A N 1
ATOM 725 C CA . VAL A 1 91 ? -0.218 10.629 10.627 1.00 97.56 91 VAL A CA 1
ATOM 726 C C . VAL A 1 91 ? 0.454 10.250 11.936 1.00 97.56 91 VAL A C 1
ATOM 728 O O . VAL A 1 91 ? 1.207 11.032 12.504 1.00 97.56 91 VAL A O 1
ATOM 731 N N . HIS A 1 92 ? 0.221 9.023 12.389 1.00 97.38 92 HIS A N 1
ATOM 732 C CA . HIS A 1 92 ? 0.824 8.481 13.607 1.00 97.38 92 HIS A CA 1
ATOM 733 C C . HIS A 1 92 ? 2.241 7.989 13.372 1.00 97.38 92 HIS A C 1
ATOM 735 O O . HIS A 1 92 ? 3.110 8.178 14.218 1.00 97.38 92 HIS A O 1
ATOM 741 N N . LYS A 1 93 ? 2.463 7.327 12.233 1.00 96.44 93 LYS A N 1
ATOM 742 C CA . LYS A 1 93 ? 3.737 6.681 11.932 1.00 96.44 93 LYS A CA 1
ATOM 743 C C . LYS A 1 93 ? 3.900 6.419 10.444 1.00 96.44 93 LYS A C 1
ATOM 745 O O . LYS A 1 93 ? 2.932 6.112 9.745 1.00 96.44 93 LYS A O 1
ATOM 750 N N . THR A 1 94 ? 5.141 6.443 9.990 1.00 96.00 94 THR A N 1
ATOM 751 C CA . THR A 1 94 ? 5.566 5.937 8.695 1.00 96.00 94 THR A CA 1
ATOM 752 C C . THR A 1 94 ? 6.661 4.886 8.864 1.00 96.00 94 THR A C 1
ATOM 754 O O . THR A 1 94 ? 7.446 4.918 9.804 1.00 96.00 94 THR A O 1
ATOM 757 N N . ASP A 1 95 ? 6.713 3.913 7.959 1.00 96.25 95 ASP A N 1
ATOM 758 C CA . ASP A 1 95 ? 7.807 2.942 7.898 1.00 96.25 95 ASP A CA 1
ATOM 759 C C . ASP A 1 95 ? 8.177 2.674 6.437 1.00 96.25 95 ASP A C 1
ATOM 761 O O . ASP A 1 95 ? 7.334 2.732 5.539 1.00 96.25 95 ASP A O 1
ATOM 765 N N . LEU A 1 96 ? 9.435 2.312 6.187 1.00 96.69 96 LEU A N 1
ATOM 766 C CA . LEU A 1 96 ? 9.905 1.927 4.859 1.00 96.69 96 LEU A CA 1
ATOM 767 C C . LEU A 1 96 ? 10.704 0.630 4.936 1.00 96.69 96 LEU A C 1
ATOM 769 O O . LEU A 1 96 ? 11.758 0.570 5.565 1.00 96.69 96 LEU A O 1
ATOM 773 N N . ASN A 1 97 ? 10.219 -0.409 4.260 1.00 97.31 97 ASN A N 1
ATOM 774 C CA . ASN A 1 97 ? 10.813 -1.743 4.304 1.00 97.31 97 ASN A CA 1
ATOM 775 C C . ASN A 1 97 ? 11.060 -2.302 2.903 1.00 97.31 97 ASN A C 1
ATOM 777 O O . ASN A 1 97 ? 10.384 -1.945 1.941 1.00 97.31 97 ASN A O 1
ATOM 781 N N . ARG A 1 98 ? 12.020 -3.222 2.777 1.00 97.44 98 ARG A N 1
ATOM 782 C CA . ARG A 1 98 ? 12.272 -3.935 1.517 1.00 97.44 98 ARG A CA 1
ATOM 783 C C . ARG A 1 98 ? 11.129 -4.893 1.203 1.00 97.44 98 ARG A C 1
ATOM 785 O O . ARG A 1 98 ? 10.659 -5.609 2.080 1.00 97.44 98 ARG A O 1
ATOM 792 N N . ALA A 1 99 ? 10.746 -4.951 -0.068 1.00 97.31 99 ALA A N 1
ATOM 793 C CA . ALA A 1 99 ? 9.723 -5.865 -0.562 1.00 97.31 99 ALA A CA 1
ATOM 794 C C . ALA A 1 99 ? 10.100 -6.410 -1.948 1.00 97.31 99 ALA A C 1
ATOM 796 O O . ALA A 1 99 ? 11.025 -5.924 -2.603 1.00 97.31 99 ALA A O 1
ATOM 797 N N . THR A 1 100 ? 9.398 -7.453 -2.389 1.00 97.06 100 THR A N 1
ATOM 798 C CA . THR A 1 100 ? 9.455 -7.942 -3.776 1.00 97.06 100 THR A CA 1
ATOM 799 C C . THR A 1 100 ? 8.070 -7.771 -4.391 1.00 97.06 100 THR A C 1
ATOM 801 O O . THR A 1 100 ? 7.093 -8.243 -3.815 1.00 97.06 100 THR A O 1
ATOM 804 N N . ILE A 1 101 ? 7.990 -7.077 -5.523 1.00 95.94 101 ILE A N 1
ATOM 805 C CA . ILE A 1 101 ? 6.747 -6.702 -6.197 1.00 95.94 101 ILE A CA 1
ATOM 806 C C . ILE A 1 101 ? 6.858 -7.184 -7.647 1.00 95.94 101 ILE A C 1
ATOM 808 O O . ILE A 1 101 ? 7.806 -6.813 -8.331 1.00 95.94 101 ILE A O 1
ATOM 812 N N . PHE A 1 102 ? 5.939 -8.043 -8.099 1.00 93.56 102 PHE A N 1
ATOM 813 C CA . PHE A 1 102 ? 5.973 -8.667 -9.433 1.00 93.56 102 PHE A CA 1
ATOM 814 C C . PHE A 1 102 ? 7.341 -9.282 -9.803 1.00 93.56 102 PHE A C 1
ATOM 816 O O . PHE A 1 102 ? 7.869 -9.054 -10.886 1.00 93.56 102 PHE A O 1
ATOM 823 N N . GLY A 1 103 ? 7.976 -10.000 -8.869 1.00 92.94 103 GLY A N 1
ATOM 824 C CA . GLY A 1 103 ? 9.320 -10.569 -9.051 1.00 92.94 103 GLY A CA 1
ATOM 825 C C . GLY A 1 103 ? 10.494 -9.579 -8.951 1.00 92.94 103 GLY A C 1
ATOM 826 O O . GLY A 1 103 ? 11.643 -10.012 -8.878 1.00 92.94 103 GLY A O 1
ATOM 827 N N . VAL A 1 104 ? 10.236 -8.272 -8.860 1.00 94.88 104 VAL A N 1
ATOM 828 C CA . VAL A 1 104 ? 11.254 -7.211 -8.848 1.00 94.88 104 VAL A CA 1
ATOM 829 C C . VAL A 1 104 ? 11.506 -6.712 -7.426 1.00 94.88 104 VAL A C 1
ATOM 831 O O . VAL A 1 104 ? 10.591 -6.596 -6.607 1.00 94.88 104 VAL A O 1
ATOM 834 N N . LYS A 1 105 ? 12.768 -6.414 -7.093 1.00 96.38 105 LYS A N 1
ATOM 835 C CA . LYS A 1 105 ? 13.115 -5.813 -5.798 1.00 96.38 105 LYS A CA 1
ATOM 836 C C . LYS A 1 105 ? 12.618 -4.372 -5.729 1.00 96.38 105 LYS A C 1
ATOM 838 O O . LYS A 1 105 ? 12.842 -3.579 -6.634 1.00 96.38 105 LYS A O 1
ATOM 843 N N . GLY A 1 106 ? 11.982 -4.033 -4.617 1.00 96.50 106 GLY A N 1
ATOM 844 C CA . GLY A 1 106 ? 11.478 -2.696 -4.354 1.00 96.50 106 GLY A CA 1
ATOM 845 C C . GLY A 1 106 ? 11.300 -2.466 -2.861 1.00 96.50 106 GLY A C 1
ATOM 846 O O . GLY A 1 106 ? 12.098 -2.938 -2.040 1.00 96.50 106 GLY A O 1
ATOM 847 N N . PHE A 1 107 ? 10.252 -1.738 -2.506 1.00 97.50 107 PHE A N 1
ATOM 848 C CA . PHE A 1 107 ? 9.949 -1.390 -1.126 1.00 97.50 107 PHE A CA 1
ATOM 849 C C . PHE A 1 107 ? 8.446 -1.334 -0.871 1.00 97.50 107 PHE A C 1
ATOM 851 O O . PHE A 1 107 ? 7.638 -1.245 -1.794 1.00 97.50 107 PHE A O 1
ATOM 858 N N . VAL A 1 108 ? 8.088 -1.383 0.405 1.00 97.81 108 VAL A N 1
ATOM 859 C CA . VAL A 1 108 ? 6.768 -1.034 0.913 1.00 97.81 108 VAL A CA 1
ATOM 860 C C . VAL A 1 108 ? 6.922 0.170 1.832 1.00 97.81 108 VAL A C 1
ATOM 862 O O . VAL A 1 108 ? 7.719 0.135 2.771 1.00 97.81 108 VAL A O 1
ATOM 865 N N . SER A 1 109 ? 6.202 1.244 1.520 1.00 96.94 109 SER A N 1
ATOM 866 C CA . SER A 1 109 ? 6.042 2.396 2.406 1.00 96.94 109 SER A CA 1
ATOM 867 C C . SER A 1 109 ? 4.724 2.244 3.156 1.00 96.94 109 SER A C 1
ATOM 869 O O . SER A 1 109 ? 3.665 2.159 2.531 1.00 96.94 109 SER A O 1
ATOM 871 N N . THR A 1 110 ? 4.797 2.159 4.477 1.00 97.31 110 THR A N 1
ATOM 872 C CA . THR A 1 110 ? 3.640 2.083 5.367 1.00 97.31 110 THR A CA 1
ATOM 873 C C . THR A 1 110 ? 3.339 3.466 5.924 1.00 97.31 110 THR A C 1
ATOM 875 O O . THR A 1 110 ? 4.252 4.152 6.372 1.00 97.31 110 THR A O 1
ATOM 878 N N . ILE A 1 111 ? 2.063 3.846 5.944 1.00 96.69 111 ILE A N 1
ATOM 879 C CA . ILE A 1 111 ? 1.555 5.043 6.620 1.00 96.69 111 ILE A CA 1
ATOM 880 C C . ILE A 1 111 ? 0.416 4.604 7.542 1.00 96.69 111 ILE A C 1
ATOM 882 O O . ILE A 1 111 ? -0.555 4.003 7.076 1.00 96.69 111 ILE A O 1
ATOM 886 N N . ILE A 1 112 ? 0.537 4.900 8.833 1.00 97.62 112 ILE A N 1
ATOM 887 C CA . ILE A 1 112 ? -0.502 4.703 9.848 1.00 97.62 112 ILE A CA 1
ATOM 888 C C . ILE A 1 112 ? -1.120 6.068 10.124 1.00 97.62 112 ILE A C 1
ATOM 890 O O . ILE A 1 112 ? -0.418 6.991 10.539 1.00 97.62 112 ILE A O 1
ATOM 894 N N . TRP A 1 113 ? -2.410 6.215 9.850 1.00 97.44 113 TRP A N 1
ATOM 895 C CA . TRP A 1 113 ? -3.078 7.508 9.875 1.00 97.44 113 TRP A CA 1
ATOM 896 C C . TRP A 1 113 ? -4.553 7.391 10.247 1.00 97.44 113 TRP A C 1
ATOM 898 O O . TRP A 1 113 ? -5.132 6.305 10.253 1.00 97.44 113 TRP A O 1
ATOM 908 N N . GLU A 1 114 ? -5.154 8.531 10.556 1.00 96.44 114 GLU A N 1
ATOM 909 C CA . GLU A 1 114 ? -6.582 8.657 10.820 1.00 96.44 114 GLU A CA 1
ATOM 910 C C . GLU A 1 114 ? -7.156 9.945 10.229 1.00 96.44 114 GLU A C 1
ATOM 912 O O . GLU A 1 114 ? -6.449 10.947 10.101 1.00 96.44 114 GLU A O 1
ATOM 917 N N . ASP A 1 115 ? -8.433 9.910 9.867 1.00 94.50 115 ASP A N 1
ATOM 918 C CA . ASP A 1 115 ? -9.249 11.100 9.598 1.00 94.50 115 ASP A CA 1
ATOM 919 C C . ASP A 1 115 ? -10.344 11.219 10.667 1.00 94.50 115 ASP A C 1
ATOM 921 O O . ASP A 1 115 ? -10.247 10.582 11.711 1.00 94.50 115 ASP A O 1
ATOM 925 N N . ASP A 1 116 ? -11.378 12.028 10.459 1.00 93.56 116 ASP A N 1
ATOM 926 C CA . ASP A 1 116 ? -12.455 12.198 11.444 1.00 93.56 116 ASP A CA 1
ATOM 927 C C . ASP A 1 116 ? -13.290 10.925 11.691 1.00 93.56 116 ASP A C 1
ATOM 929 O O . ASP A 1 116 ? -13.971 10.847 12.711 1.00 93.56 116 ASP A O 1
ATOM 933 N N . TYR A 1 117 ? -13.238 9.929 10.800 1.00 93.62 117 TYR A N 1
ATOM 934 C CA . TYR A 1 117 ? -14.160 8.787 10.786 1.00 93.62 117 TYR A CA 1
ATOM 935 C C . TYR A 1 117 ? -13.474 7.437 10.992 1.00 93.62 117 TYR A C 1
ATOM 937 O O . TYR A 1 117 ? -14.042 6.548 11.619 1.00 93.62 117 TYR A O 1
ATOM 945 N N . GLN A 1 118 ? -12.266 7.250 10.461 1.00 95.81 118 GLN A N 1
ATOM 946 C CA . GLN A 1 118 ? -11.635 5.932 10.403 1.00 95.81 118 GLN A CA 1
ATOM 947 C C . GLN A 1 118 ? -10.173 5.933 10.839 1.00 95.81 118 GLN A C 1
ATOM 949 O O . GLN A 1 118 ? -9.408 6.869 10.589 1.00 95.81 118 GLN A O 1
ATOM 954 N N . TYR A 1 119 ? -9.759 4.811 11.426 1.00 97.94 119 TYR A N 1
ATOM 955 C CA . TYR A 1 119 ? -8.350 4.442 11.535 1.00 97.94 119 TYR A CA 1
ATOM 956 C C . TYR A 1 119 ? -7.915 3.710 10.271 1.00 97.94 119 TYR A C 1
ATOM 958 O O . TYR A 1 119 ? -8.672 2.912 9.717 1.00 97.94 119 TYR A O 1
ATOM 966 N N . THR A 1 120 ? -6.700 3.975 9.786 1.00 97.94 120 THR A N 1
ATOM 967 C CA . THR A 1 120 ? -6.186 3.366 8.555 1.00 97.94 120 THR A CA 1
ATOM 968 C C . THR A 1 120 ? -4.696 3.035 8.633 1.00 97.94 120 THR A C 1
ATOM 970 O O . THR A 1 120 ? -3.867 3.845 9.038 1.00 97.94 120 THR A O 1
ATOM 973 N N . ILE A 1 121 ? -4.328 1.853 8.137 1.00 98.38 121 ILE A N 1
ATOM 974 C CA . ILE A 1 121 ? -2.953 1.495 7.775 1.00 98.38 121 ILE A CA 1
ATOM 975 C C . ILE A 1 121 ? -2.898 1.334 6.259 1.00 98.38 121 ILE A C 1
ATOM 977 O O . ILE A 1 121 ? -3.646 0.542 5.687 1.00 98.38 121 ILE A O 1
ATOM 981 N N . THR A 1 122 ? -2.016 2.075 5.593 1.00 97.56 122 THR A N 1
ATOM 982 C CA . THR A 1 122 ? -1.793 1.981 4.144 1.00 97.56 122 THR A CA 1
ATOM 983 C C . THR A 1 122 ? -0.386 1.485 3.851 1.00 97.56 122 THR A C 1
ATOM 985 O O . THR A 1 122 ? 0.579 2.137 4.228 1.00 97.56 122 THR A O 1
ATOM 988 N N . ASP A 1 123 ? -0.276 0.381 3.119 1.00 98.19 123 ASP A N 1
ATOM 989 C CA . ASP A 1 123 ? 0.973 -0.158 2.590 1.00 98.19 123 ASP A CA 1
ATOM 990 C C . ASP A 1 123 ? 1.048 0.095 1.077 1.00 98.19 123 ASP A C 1
ATOM 992 O O . ASP A 1 123 ? 0.273 -0.456 0.294 1.00 98.19 123 ASP A O 1
ATOM 996 N N . ASN A 1 124 ? 1.994 0.932 0.653 1.00 96.94 124 ASN A N 1
ATOM 997 C CA . ASN A 1 124 ? 2.270 1.235 -0.748 1.00 96.94 124 ASN A CA 1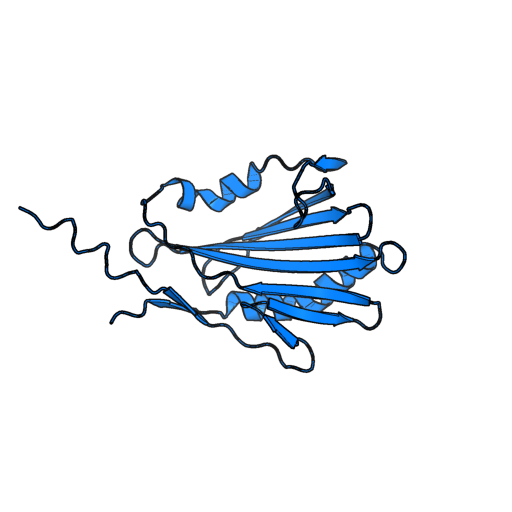
ATOM 998 C C . ASN A 1 124 ? 3.494 0.442 -1.219 1.00 96.94 124 ASN A C 1
ATOM 1000 O O . ASN A 1 124 ? 4.640 0.823 -0.965 1.00 96.94 124 ASN A O 1
ATOM 1004 N N . TYR A 1 125 ? 3.253 -0.664 -1.916 1.00 97.62 125 TYR A N 1
ATOM 1005 C CA . TYR A 1 125 ? 4.279 -1.496 -2.533 1.00 97.62 125 TYR A CA 1
ATOM 1006 C C . TYR A 1 125 ? 4.700 -0.888 -3.867 1.00 97.62 125 TYR A C 1
ATOM 1008 O O . TYR A 1 125 ? 3.862 -0.710 -4.748 1.00 97.62 125 TYR A O 1
ATOM 1016 N N . THR A 1 126 ? 5.989 -0.592 -4.024 1.00 96.81 126 THR A N 1
ATOM 1017 C CA . THR A 1 126 ? 6.537 0.021 -5.239 1.00 96.81 126 THR A CA 1
ATOM 1018 C C . THR A 1 126 ? 7.828 -0.671 -5.668 1.00 96.81 126 THR A C 1
ATOM 1020 O O . THR A 1 126 ? 8.714 -0.926 -4.850 1.00 96.81 126 THR A O 1
ATOM 1023 N N . SER A 1 127 ? 7.965 -0.938 -6.966 1.00 95.88 127 SER A N 1
ATOM 1024 C CA . SER A 1 127 ? 9.231 -1.339 -7.594 1.00 95.88 127 SER A CA 1
ATOM 1025 C C . SER A 1 127 ? 9.442 -0.596 -8.904 1.00 95.88 127 SER A C 1
ATOM 1027 O O . SER A 1 127 ? 8.474 -0.255 -9.578 1.00 95.88 127 SER A O 1
ATOM 1029 N N . TYR A 1 128 ? 10.699 -0.434 -9.301 1.00 95.06 128 TYR A N 1
ATOM 1030 C CA . TYR A 1 128 ? 11.072 0.004 -10.640 1.00 95.06 128 TYR A CA 1
ATOM 1031 C C . TYR A 1 128 ? 11.789 -1.145 -11.345 1.00 95.06 128 TYR A C 1
ATOM 1033 O O . TYR A 1 128 ? 12.765 -1.681 -10.820 1.00 95.06 128 TYR A O 1
ATOM 1041 N N . ASP A 1 129 ? 11.276 -1.529 -12.507 1.00 92.25 129 ASP A N 1
ATOM 1042 C CA . ASP A 1 129 ? 11.843 -2.557 -13.367 1.00 92.25 129 ASP A CA 1
ATOM 1043 C C . ASP A 1 129 ? 12.479 -1.885 -14.584 1.00 92.25 129 ASP A C 1
ATOM 1045 O O . ASP A 1 129 ? 11.831 -1.113 -15.288 1.00 92.25 129 ASP A O 1
ATOM 1049 N N . ASN A 1 130 ? 13.759 -2.155 -14.817 1.00 90.44 130 ASN A N 1
ATOM 1050 C CA . ASN A 1 130 ? 14.533 -1.620 -15.934 1.00 90.44 130 ASN A CA 1
ATOM 1051 C C . ASN A 1 130 ? 14.916 -2.688 -16.967 1.00 90.44 130 ASN A C 1
ATOM 1053 O O . ASN A 1 130 ? 15.816 -2.447 -17.770 1.00 90.44 130 ASN A O 1
ATOM 1057 N N . SER A 1 131 ? 14.272 -3.858 -16.934 1.00 86.44 131 SER A N 1
ATOM 1058 C CA . SER A 1 131 ? 14.523 -4.957 -17.873 1.00 86.44 131 SER A CA 1
ATOM 1059 C C . SER A 1 131 ? 14.085 -4.648 -19.308 1.00 86.44 131 SER A C 1
ATOM 1061 O O . SER A 1 131 ? 14.649 -5.203 -20.247 1.00 86.44 131 SER A O 1
ATOM 1063 N N . GLU A 1 132 ? 13.132 -3.731 -19.488 1.00 81.88 132 GLU A N 1
ATOM 1064 C CA . GLU A 1 132 ? 12.541 -3.373 -20.779 1.00 81.88 132 GLU A CA 1
ATOM 1065 C C . GLU A 1 132 ? 12.581 -1.849 -21.005 1.00 81.88 132 GLU A C 1
ATOM 1067 O O . GLU A 1 132 ? 12.110 -1.071 -20.170 1.00 81.88 132 GLU A O 1
ATOM 1072 N N . GLY A 1 133 ? 13.099 -1.408 -22.158 1.00 84.56 133 GLY A N 1
ATOM 1073 C CA . GLY A 1 133 ? 13.086 -0.001 -22.595 1.00 84.56 133 GLY A CA 1
ATOM 1074 C C . GLY A 1 133 ? 13.609 1.004 -21.555 1.00 84.56 133 GLY A C 1
ATOM 1075 O O . GLY A 1 133 ? 14.668 0.818 -20.959 1.00 84.56 133 GLY A O 1
ATOM 1076 N N . ASN A 1 134 ? 12.851 2.082 -21.325 1.00 88.56 134 ASN A N 1
ATOM 1077 C CA . ASN A 1 134 ? 13.145 3.108 -20.307 1.00 88.56 134 ASN A CA 1
ATOM 1078 C C . ASN A 1 134 ? 12.763 2.676 -18.872 1.00 88.56 134 ASN A C 1
ATOM 1080 O O . ASN A 1 134 ? 12.842 3.470 -17.924 1.00 88.56 134 ASN A O 1
ATOM 1084 N N . GLY A 1 135 ? 12.325 1.428 -18.709 1.00 90.06 135 GLY A N 1
ATOM 1085 C CA . GLY A 1 135 ? 11.787 0.870 -17.480 1.00 90.06 135 GLY A CA 1
ATOM 1086 C C . GLY A 1 135 ? 10.357 1.307 -17.162 1.00 90.06 135 GLY A C 1
ATOM 1087 O O . GLY A 1 135 ? 9.776 2.195 -17.794 1.00 90.06 135 GLY A O 1
ATOM 1088 N N . PHE A 1 136 ? 9.780 0.668 -16.154 1.00 91.12 136 PHE A N 1
ATOM 1089 C CA . PHE A 1 136 ? 8.424 0.914 -15.682 1.00 91.12 136 PHE A CA 1
ATOM 1090 C C . PHE A 1 136 ? 8.339 0.775 -14.162 1.00 91.12 136 PHE A C 1
ATOM 1092 O O . PHE A 1 136 ? 9.158 0.113 -13.526 1.00 91.12 136 PHE A O 1
ATOM 1099 N N . VAL A 1 137 ? 7.347 1.431 -13.568 1.00 92.38 137 VAL A N 1
ATOM 1100 C CA . VAL A 1 137 ? 7.052 1.341 -12.138 1.00 92.38 137 VAL A CA 1
ATOM 1101 C C . VAL A 1 137 ? 5.847 0.435 -11.935 1.00 92.38 137 VAL A C 1
ATOM 1103 O O . VAL A 1 137 ? 4.835 0.574 -12.623 1.00 92.38 137 VAL A O 1
ATOM 1106 N N . ASN A 1 138 ? 5.948 -0.462 -10.957 1.00 93.31 138 ASN A N 1
ATOM 1107 C CA . ASN A 1 138 ? 4.828 -1.259 -10.475 1.00 93.31 138 ASN A CA 1
ATOM 1108 C C . ASN A 1 138 ? 4.361 -0.729 -9.128 1.00 93.31 138 ASN A C 1
ATOM 1110 O O . ASN A 1 138 ? 5.195 -0.460 -8.258 1.00 93.31 138 ASN A O 1
ATOM 1114 N N . GLN A 1 139 ? 3.044 -0.639 -8.943 1.00 93.62 139 GLN A N 1
ATOM 1115 C CA . GLN A 1 139 ? 2.438 -0.176 -7.699 1.00 93.62 139 GLN A CA 1
ATOM 1116 C C . GLN A 1 139 ? 1.295 -1.090 -7.267 1.00 93.62 139 GLN A C 1
ATOM 1118 O O . GLN A 1 139 ? 0.404 -1.429 -8.046 1.00 93.62 139 GLN A O 1
ATOM 1123 N N . VAL A 1 140 ? 1.307 -1.471 -5.994 1.00 95.94 140 VAL A N 1
ATOM 1124 C CA . VAL A 1 140 ? 0.170 -2.119 -5.339 1.00 95.94 140 VAL A CA 1
ATOM 1125 C C . VAL A 1 140 ? -0.083 -1.402 -4.027 1.00 95.94 140 VAL A C 1
ATOM 1127 O O . VAL A 1 140 ? 0.838 -1.190 -3.242 1.00 95.94 140 VAL A O 1
ATOM 1130 N N . LYS A 1 141 ? -1.334 -1.026 -3.782 1.00 96.69 141 LYS A N 1
ATOM 1131 C CA . LYS A 1 141 ? -1.748 -0.421 -2.518 1.00 96.69 141 LYS A CA 1
ATOM 1132 C C . LYS A 1 141 ? -2.541 -1.440 -1.718 1.00 96.69 141 LYS A C 1
ATOM 1134 O O . LYS A 1 141 ? -3.451 -2.059 -2.259 1.00 96.69 141 LYS A O 1
ATOM 1139 N N . VAL A 1 142 ? -2.215 -1.596 -0.444 1.00 97.81 142 VAL A N 1
ATOM 1140 C CA . VAL A 1 142 ? -3.022 -2.357 0.509 1.00 97.81 142 VAL A CA 1
ATOM 1141 C C . VAL A 1 142 ? -3.482 -1.414 1.609 1.00 97.81 142 VAL A C 1
ATOM 1143 O O . VAL A 1 142 ? -2.677 -0.649 2.133 1.00 97.81 142 VAL A O 1
ATOM 1146 N N . ARG A 1 143 ? -4.768 -1.447 1.956 1.00 97.50 143 ARG A N 1
ATOM 1147 C CA . ARG A 1 143 ? -5.328 -0.649 3.052 1.00 97.50 143 ARG A CA 1
ATOM 1148 C C . ARG A 1 143 ? -6.047 -1.537 4.046 1.00 97.50 143 ARG A C 1
ATOM 1150 O O . ARG A 1 143 ? -6.779 -2.430 3.640 1.00 97.50 143 ARG A O 1
ATOM 1157 N N . TYR A 1 144 ? -5.864 -1.246 5.324 1.00 98.31 144 TYR A N 1
ATOM 1158 C CA . TYR A 1 144 ? -6.611 -1.827 6.434 1.00 98.31 144 TYR A CA 1
ATOM 1159 C C . TYR A 1 144 ? -7.283 -0.675 7.155 1.00 98.31 144 TYR A C 1
ATOM 1161 O O . TYR A 1 144 ? -6.579 0.231 7.597 1.00 98.31 144 TYR A O 1
ATOM 1169 N N . TYR A 1 145 ? -8.606 -0.669 7.229 1.00 98.06 145 TYR A N 1
ATOM 1170 C CA . TYR A 1 145 ? -9.335 0.434 7.841 1.00 98.06 145 TYR A CA 1
ATOM 1171 C C . TYR A 1 145 ? -10.654 -0.023 8.452 1.00 98.06 145 TYR A C 1
ATOM 1173 O O . TYR A 1 145 ? -11.202 -1.059 8.070 1.00 98.06 145 TYR A O 1
ATOM 1181 N N . GLY A 1 146 ? -11.145 0.762 9.401 1.00 97.88 146 GLY A N 1
ATOM 1182 C CA . GLY A 1 146 ? -12.429 0.572 10.064 1.00 97.88 146 GLY A CA 1
ATOM 1183 C C . GLY A 1 146 ? -12.832 1.839 10.812 1.00 97.88 146 GLY A C 1
ATOM 1184 O O . GLY A 1 146 ? -12.006 2.740 10.991 1.00 97.88 146 GLY A O 1
ATOM 1185 N N . ASP A 1 147 ? -14.099 1.900 11.208 1.00 97.75 147 ASP A N 1
ATOM 1186 C CA . ASP A 1 147 ? -14.661 3.020 11.962 1.00 97.75 147 ASP A CA 1
ATOM 1187 C C . ASP A 1 147 ? -13.958 3.164 13.321 1.00 97.75 147 ASP A C 1
ATOM 1189 O O . ASP A 1 147 ? -13.706 2.166 14.004 1.00 97.75 147 ASP A O 1
ATOM 1193 N N . LYS A 1 148 ? -13.625 4.398 13.711 1.00 95.75 148 LYS A N 1
ATOM 1194 C CA . LYS A 1 148 ? -12.963 4.689 14.992 1.00 95.75 148 LYS A CA 1
ATOM 1195 C C . LYS A 1 148 ? -13.759 4.223 16.209 1.00 95.75 148 LYS A C 1
ATOM 1197 O O . LYS A 1 148 ? -13.149 3.909 17.229 1.00 95.75 148 LYS A O 1
ATOM 1202 N N . ASP A 1 149 ? -15.083 4.168 16.105 1.00 96.75 149 ASP A N 1
ATOM 1203 C CA . ASP A 1 149 ? -15.956 3.713 17.187 1.00 96.75 149 ASP A CA 1
ATOM 1204 C C . ASP A 1 149 ? -16.000 2.177 17.297 1.00 96.75 149 ASP A C 1
ATOM 1206 O O . ASP A 1 149 ? -16.480 1.637 18.297 1.00 96.75 149 ASP A O 1
ATOM 1210 N N . GLU A 1 150 ? -15.478 1.456 16.298 1.00 96.75 150 GLU A N 1
ATOM 1211 C CA . GLU A 1 150 ? -15.554 -0.007 16.215 1.00 96.75 150 GLU A CA 1
ATOM 1212 C C . GLU A 1 150 ? -14.194 -0.707 16.289 1.00 96.75 150 GLU A C 1
ATOM 1214 O O . GLU A 1 150 ? -14.122 -1.855 16.740 1.00 96.75 150 GLU A O 1
ATOM 1219 N N . VAL A 1 151 ? -13.117 -0.047 15.849 1.00 97.69 151 VAL A N 1
ATOM 1220 C CA . VAL A 1 151 ? -11.791 -0.668 15.738 1.00 97.69 151 VAL A CA 1
ATOM 1221 C C . VAL A 1 151 ? -10.694 0.150 16.412 1.00 97.69 151 VAL A C 1
ATOM 1223 O O . VAL A 1 151 ? -10.798 1.357 16.588 1.00 97.69 151 VAL A O 1
ATOM 1226 N N . THR A 1 152 ? -9.583 -0.506 16.738 1.00 97.56 152 THR A N 1
ATOM 1227 C CA . THR A 1 152 ? -8.350 0.124 17.226 1.00 97.56 152 THR A CA 1
ATOM 1228 C C . THR A 1 152 ? -7.187 -0.116 16.265 1.00 97.56 152 THR A C 1
ATOM 1230 O O . THR A 1 152 ? -7.194 -1.063 15.471 1.00 97.56 152 THR A O 1
ATOM 1233 N N . PHE A 1 153 ? -6.128 0.696 16.364 1.00 97.44 153 PHE A N 1
ATOM 1234 C CA . PHE A 1 153 ? -4.897 0.447 15.605 1.00 97.44 153 PHE A CA 1
ATOM 1235 C C . PHE A 1 153 ? -4.299 -0.935 15.882 1.00 97.44 153 PHE A C 1
ATOM 1237 O O . PHE A 1 153 ? -3.844 -1.582 14.945 1.00 97.44 153 PHE A O 1
ATOM 1244 N N . GLU A 1 154 ? -4.363 -1.430 17.119 1.00 97.75 154 GLU A N 1
ATOM 1245 C CA . GLU A 1 154 ? -3.856 -2.763 17.463 1.00 97.75 154 GLU A CA 1
ATOM 1246 C C . GLU A 1 154 ? -4.619 -3.871 16.717 1.00 97.75 154 GLU A C 1
ATOM 1248 O O . GLU A 1 154 ? -4.015 -4.816 16.203 1.00 97.75 154 GLU A O 1
ATOM 1253 N N . GLN A 1 155 ? -5.941 -3.731 16.559 1.00 98.12 155 GLN A N 1
ATOM 1254 C CA . GLN A 1 155 ? -6.732 -4.662 15.750 1.00 98.12 155 GLN A CA 1
ATOM 1255 C C . GLN A 1 155 ? -6.373 -4.567 14.257 1.00 98.12 155 GLN A C 1
ATOM 1257 O O . GLN A 1 155 ? -6.250 -5.600 13.591 1.00 98.12 155 GLN A O 1
ATOM 1262 N N . LEU A 1 156 ? -6.145 -3.357 13.728 1.00 98.31 156 LEU A N 1
ATOM 1263 C CA . LEU A 1 156 ? -5.678 -3.169 12.347 1.00 98.31 156 LEU A CA 1
ATOM 1264 C C . LEU A 1 156 ? -4.294 -3.793 12.121 1.00 98.31 156 LEU A C 1
ATOM 1266 O O . LEU A 1 156 ? -4.076 -4.463 11.109 1.00 98.31 156 LEU A O 1
ATOM 1270 N N . GLU A 1 157 ? -3.366 -3.630 13.063 1.00 97.75 157 GLU A N 1
ATOM 1271 C CA . GLU A 1 157 ? -2.039 -4.249 13.016 1.00 97.75 157 GLU A CA 1
ATOM 1272 C C . GLU A 1 157 ? -2.125 -5.775 13.094 1.00 97.75 157 GLU A C 1
ATOM 1274 O O . GLU A 1 157 ? -1.465 -6.468 12.312 1.00 97.75 157 GLU A O 1
ATOM 1279 N N . GLY A 1 158 ? -2.991 -6.312 13.958 1.00 98.00 158 GLY A N 1
ATOM 1280 C CA . GLY A 1 158 ? -3.285 -7.742 14.030 1.00 98.00 158 GLY A CA 1
ATOM 1281 C C . GLY A 1 158 ? -3.827 -8.287 12.707 1.00 98.00 158 GLY A C 1
ATOM 1282 O O . GLY A 1 158 ? -3.358 -9.319 12.212 1.00 98.00 158 GLY A O 1
ATOM 1283 N N . ARG A 1 159 ? -4.753 -7.560 12.066 1.00 97.50 159 ARG A N 1
ATOM 1284 C CA . ARG A 1 159 ? -5.293 -7.920 10.747 1.00 97.50 159 ARG A CA 1
ATOM 1285 C C . ARG A 1 159 ? -4.220 -7.896 9.665 1.00 97.50 159 ARG A C 1
ATOM 1287 O O . ARG A 1 159 ? -4.110 -8.849 8.885 1.00 97.50 159 ARG A O 1
ATOM 1294 N N . LYS A 1 160 ? -3.412 -6.834 9.636 1.00 97.56 160 LYS A N 1
ATOM 1295 C CA . LYS A 1 160 ? -2.267 -6.702 8.733 1.00 97.56 160 LYS A CA 1
ATOM 1296 C C . LYS A 1 160 ? -1.305 -7.865 8.910 1.00 97.56 160 LYS A C 1
ATOM 1298 O O . LYS A 1 160 ? -0.938 -8.499 7.924 1.00 97.56 160 LYS A O 1
ATOM 1303 N N . TYR A 1 161 ? -0.935 -8.194 10.144 1.00 97.81 161 TYR A N 1
ATOM 1304 C CA . TYR A 1 161 ? -0.048 -9.314 10.441 1.00 97.81 161 TYR A CA 1
ATOM 1305 C C . TYR A 1 161 ? -0.623 -10.649 9.949 1.00 97.81 161 TYR A C 1
ATOM 1307 O O . TYR A 1 161 ? 0.084 -11.410 9.282 1.00 97.81 161 TYR A O 1
ATOM 1315 N N . TYR A 1 162 ? -1.911 -10.904 10.205 1.00 97.19 162 TYR A N 1
ATOM 1316 C CA . TYR A 1 162 ? -2.607 -12.119 9.776 1.00 97.19 162 TYR A CA 1
ATOM 1317 C C . TYR A 1 162 ? -2.584 -12.306 8.249 1.00 97.19 162 TYR A C 1
ATOM 1319 O O . TYR A 1 162 ? -2.268 -13.393 7.760 1.00 97.19 162 TYR A O 1
ATOM 1327 N N . LEU A 1 163 ? -2.866 -11.249 7.480 1.00 97.00 163 LEU A N 1
ATOM 1328 C CA . LEU A 1 163 ? -2.928 -11.322 6.014 1.00 97.00 163 LEU A CA 1
ATOM 1329 C C . LEU A 1 163 ? -1.572 -11.142 5.320 1.00 97.00 163 LEU A C 1
ATOM 1331 O O . LEU A 1 163 ? -1.438 -11.520 4.153 1.00 97.00 163 LEU A O 1
ATOM 1335 N N . LYS A 1 164 ? -0.557 -10.625 6.022 1.00 96.31 164 LYS A N 1
ATOM 1336 C CA . LYS A 1 164 ? 0.742 -10.224 5.460 1.00 96.31 164 LYS A CA 1
ATOM 1337 C C . LYS A 1 164 ? 1.327 -11.251 4.496 1.00 96.31 164 LYS A C 1
ATOM 1339 O O . LYS A 1 164 ? 1.617 -10.927 3.350 1.00 96.31 164 LYS A O 1
ATOM 1344 N N . ARG A 1 165 ? 1.468 -12.507 4.935 1.00 95.62 165 ARG A N 1
ATOM 1345 C CA . ARG A 1 165 ? 2.116 -13.562 4.131 1.00 95.62 165 ARG A CA 1
ATOM 1346 C C . ARG A 1 165 ? 1.357 -13.869 2.844 1.00 95.62 165 ARG A C 1
ATOM 1348 O O . ARG A 1 165 ? 1.984 -14.112 1.816 1.00 95.62 165 ARG A O 1
ATOM 1355 N N . LEU A 1 166 ? 0.026 -13.881 2.905 1.00 95.38 166 LEU A N 1
ATOM 1356 C CA . LEU A 1 166 ? -0.819 -14.117 1.738 1.00 95.38 166 LEU A CA 1
ATOM 1357 C C . LEU A 1 166 ? -0.666 -12.967 0.739 1.00 95.38 166 LEU A C 1
ATOM 1359 O O . LEU A 1 166 ? -0.388 -13.205 -0.434 1.00 95.38 166 LEU A O 1
ATOM 1363 N N . LEU A 1 167 ? -0.791 -11.732 1.220 1.00 96.56 167 LEU A N 1
ATOM 1364 C CA . LEU A 1 167 ? -0.726 -10.530 0.392 1.00 96.56 167 LEU A CA 1
ATOM 1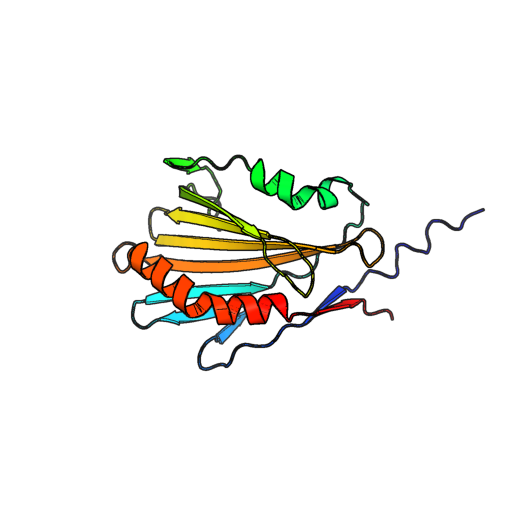365 C C . LEU A 1 167 ? 0.647 -10.357 -0.252 1.00 96.56 167 LEU A C 1
ATOM 1367 O O . LEU A 1 167 ? 0.740 -10.196 -1.466 1.00 96.56 167 LEU A O 1
ATOM 1371 N N . GLU A 1 168 ? 1.720 -10.495 0.524 1.00 96.50 168 GLU A N 1
ATOM 1372 C CA . GLU A 1 168 ? 3.087 -10.445 0.004 1.00 96.50 168 GLU A CA 1
ATOM 1373 C C . GLU A 1 168 ? 3.339 -11.545 -1.030 1.00 96.50 168 GLU A C 1
ATOM 1375 O O . GLU A 1 168 ? 4.024 -11.308 -2.026 1.00 96.50 168 GLU A O 1
ATOM 1380 N N . LYS A 1 169 ? 2.769 -12.745 -0.853 1.00 95.81 169 LYS A N 1
ATOM 1381 C CA . LYS A 1 169 ? 2.901 -13.820 -1.842 1.00 95.81 169 LYS A CA 1
ATOM 1382 C C . LYS A 1 169 ? 2.166 -13.494 -3.140 1.00 95.81 169 LYS A C 1
ATOM 1384 O O . LYS A 1 169 ? 2.738 -13.694 -4.210 1.00 95.81 169 LYS A O 1
ATOM 1389 N N . ILE A 1 170 ? 0.941 -12.975 -3.064 1.00 94.56 170 ILE A N 1
ATOM 1390 C CA . ILE A 1 170 ? 0.173 -12.562 -4.246 1.00 94.56 170 ILE A CA 1
ATOM 1391 C C . ILE A 1 170 ? 0.923 -11.458 -5.000 1.00 94.56 170 ILE A C 1
ATOM 1393 O O . ILE A 1 170 ? 1.141 -11.576 -6.202 1.00 94.56 170 ILE A O 1
ATOM 1397 N N . ILE A 1 171 ? 1.373 -10.424 -4.286 1.00 95.81 171 ILE A N 1
ATOM 1398 C CA . ILE A 1 171 ? 2.075 -9.271 -4.865 1.00 95.81 171 ILE A CA 1
ATOM 1399 C C . ILE A 1 171 ? 3.415 -9.690 -5.481 1.00 95.81 171 ILE A C 1
ATOM 1401 O O . ILE A 1 171 ? 3.737 -9.304 -6.603 1.00 95.81 171 ILE A O 1
ATOM 1405 N N . SER A 1 172 ? 4.205 -10.500 -4.773 1.00 95.56 172 SER A N 1
ATOM 1406 C CA . SER A 1 172 ? 5.529 -10.921 -5.252 1.00 95.56 172 SER A CA 1
ATOM 1407 C C . SER A 1 172 ? 5.477 -11.916 -6.410 1.00 95.56 172 SER A C 1
ATOM 1409 O O . SER A 1 172 ? 6.422 -11.951 -7.193 1.00 95.56 172 SER A O 1
ATOM 1411 N N . SER A 1 173 ? 4.409 -12.714 -6.523 1.00 92.62 173 SER A N 1
ATOM 1412 C CA . SER A 1 173 ? 4.238 -13.720 -7.585 1.00 92.62 173 SER A CA 1
ATOM 1413 C C . SER A 1 173 ? 3.538 -13.203 -8.838 1.00 92.62 173 SER A C 1
ATOM 1415 O O . SER A 1 173 ? 3.390 -13.960 -9.798 1.00 92.62 173 SER A O 1
ATOM 1417 N N . GLY A 1 174 ? 3.100 -11.943 -8.843 1.00 89.06 174 GLY A N 1
ATOM 1418 C CA . GLY A 1 174 ? 2.583 -11.328 -10.053 1.00 89.06 174 GLY A CA 1
ATOM 1419 C C . GLY A 1 174 ? 3.640 -11.274 -11.161 1.00 89.06 174 GLY A C 1
ATOM 1420 O O . GLY A 1 174 ? 4.843 -11.298 -10.905 1.00 89.06 174 GLY A O 1
ATOM 1421 N N . VAL A 1 175 ? 3.175 -11.162 -12.401 1.00 86.19 175 VAL A N 1
ATOM 1422 C CA . VAL A 1 175 ? 4.012 -11.080 -13.598 1.00 86.19 175 VAL A CA 1
ATOM 1423 C C . VAL A 1 175 ? 3.567 -9.887 -14.431 1.00 86.19 175 VAL A C 1
ATOM 1425 O O . VAL A 1 175 ? 2.372 -9.705 -14.654 1.00 86.19 175 VAL A O 1
ATOM 1428 N N . ILE A 1 176 ? 4.519 -9.094 -14.917 1.00 82.62 176 ILE A N 1
ATOM 1429 C CA . ILE A 1 176 ? 4.275 -8.084 -15.948 1.00 82.62 176 ILE A CA 1
ATOM 1430 C C . ILE A 1 176 ? 4.809 -8.621 -17.272 1.00 82.62 176 ILE A C 1
ATOM 1432 O O . ILE A 1 176 ? 5.917 -9.147 -17.335 1.00 82.62 176 ILE A O 1
ATOM 1436 N N . THR A 1 177 ? 4.013 -8.500 -18.329 1.00 77.81 177 THR A N 1
ATOM 1437 C CA . THR A 1 177 ? 4.387 -8.912 -19.687 1.00 77.81 177 THR A CA 1
ATOM 1438 C C . THR A 1 177 ? 4.144 -7.771 -20.661 1.00 77.81 177 THR A C 1
ATOM 1440 O O . THR A 1 177 ? 3.155 -7.049 -20.536 1.00 77.81 177 THR A O 1
ATOM 1443 N N . ASN A 1 178 ? 5.036 -7.598 -21.634 1.00 71.19 178 ASN A N 1
ATOM 1444 C CA . ASN A 1 178 ? 4.802 -6.702 -22.761 1.00 71.19 178 ASN A CA 1
ATOM 1445 C C . ASN A 1 178 ? 4.112 -7.483 -23.887 1.00 71.19 178 ASN A C 1
ATOM 1447 O O . ASN A 1 178 ? 4.675 -8.454 -24.397 1.00 71.19 178 ASN A O 1
ATOM 1451 N N . ILE A 1 179 ? 2.909 -7.066 -24.281 1.00 59.88 179 ILE A N 1
ATOM 1452 C CA . ILE A 1 179 ? 2.216 -7.649 -25.432 1.00 59.88 179 ILE A CA 1
ATOM 1453 C C . ILE A 1 179 ? 2.603 -6.853 -26.683 1.00 59.88 179 ILE A C 1
ATOM 1455 O O . ILE A 1 179 ? 2.091 -5.755 -26.915 1.00 59.88 179 ILE A O 1
ATOM 1459 N N . LYS A 1 180 ? 3.502 -7.423 -27.493 1.00 55.59 180 LYS A N 1
ATOM 1460 C CA . LYS A 1 180 ? 3.810 -6.935 -28.846 1.00 55.59 180 LYS A CA 1
ATOM 1461 C C . LYS A 1 180 ? 2.733 -7.453 -29.809 1.00 55.59 180 LYS A C 1
ATOM 1463 O O . LYS A 1 180 ? 2.505 -8.662 -29.838 1.00 55.59 180 LYS A O 1
ATOM 1468 N N . TYR A 1 181 ? 2.068 -6.556 -30.539 1.00 48.22 181 TYR A N 1
ATOM 1469 C CA . TYR A 1 181 ? 1.147 -6.899 -31.634 1.00 48.22 181 TYR A CA 1
ATOM 1470 C C . TYR A 1 181 ? 1.863 -6.795 -32.976 1.00 48.22 181 TYR A C 1
ATOM 1472 O O . TYR A 1 181 ? 2.662 -5.844 -33.123 1.00 48.22 181 TYR A O 1
#

Foldseek 3Di:
DPDPPPQLPQQPDKDKDWDDPDCVAWDDDDQQWIWGADPLRKIKIKRWDGKADPSVLDPCLVVVVVCLVPPPDDAQDWDALPDPVGHIKHWNDWDKAW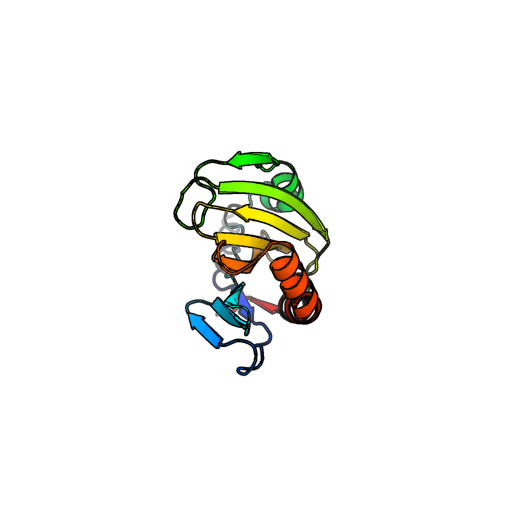AAFQQATDIWIWTFIDDPFKTKIKIWTWDWDPPDDSTIMTIMIIMIMGTPVRDDVVVSVVVCVVCVVVVRRRRNNMHIDRDGD